Protein AF-B8EKS1-F1 (afdb_monomer)

Sequence (107 aa):
MSPRLSVPTSSPRVNLAASLTAQAHRTVAHLVKWRARAYADRRADLDVIAPGLSEAAPQTLIAVGKDLLALERLLPRRWFGFGGETPAINAKALIVLGRALRRRAAS

Solvent-accessible surface area (backbone atoms only — not comparable to full-atom values): 6086 Å² total; per-residue (Å²): 140,82,82,80,79,79,73,83,76,73,52,70,67,56,56,48,52,51,50,52,50,53,49,51,50,51,50,53,54,48,51,24,51,52,50,22,48,49,39,70,78,40,35,68,63,37,33,79,79,43,83,66,46,49,78,46,54,38,67,53,34,32,50,53,16,50,51,48,42,52,48,41,68,77,54,63,76,80,72,86,60,95,86,69,83,53,69,60,43,57,16,49,10,31,33,53,37,14,52,50,51,49,51,61,77,74,107

pLDDT: mean 85.54, std 15.74, range [38.69, 98.31]

Mean predicted aligned error: 8.18 Å

Organism: Methylocella silvestris (strain DSM 15510 / CIP 108128 / LMG 27833 / NCIMB 13906 / BL2) (NCBI:txid395965)

Radius of gyration: 19.8 Å; Cα contacts (8 Å, |Δi|>4): 82; chains: 1; bounding box: 36×39×69 Å

Structure (mmCIF, N/CA/C/O backbone):
data_AF-B8EKS1-F1
#
_entry.id   AF-B8EKS1-F1
#
loop_
_atom_site.group_PDB
_atom_site.id
_atom_site.type_symbol
_atom_site.label_atom_id
_atom_site.label_alt_id
_atom_site.label_comp_id
_atom_site.label_asym_id
_atom_site.label_entity_id
_atom_site.label_seq_id
_atom_site.pdbx_PDB_ins_code
_atom_site.Cartn_x
_atom_site.Cartn_y
_atom_site.Cartn_z
_atom_site.occupancy
_atom_site.B_iso_or_equiv
_atom_site.auth_seq_id
_atom_site.auth_comp_id
_atom_site.auth_asym_id
_atom_site.auth_atom_id
_atom_site.pdbx_PDB_model_num
ATOM 1 N N . MET A 1 1 ? 7.358 23.943 -54.454 1.00 44.38 1 MET A N 1
ATOM 2 C CA . MET A 1 1 ? 8.283 23.271 -53.515 1.00 44.38 1 MET A CA 1
ATOM 3 C C . MET A 1 1 ? 7.503 22.965 -52.246 1.00 44.38 1 MET A C 1
ATOM 5 O O . MET A 1 1 ? 7.159 23.902 -51.543 1.00 44.38 1 MET A O 1
ATOM 9 N N . SER A 1 2 ? 7.151 21.703 -51.995 1.00 46.28 2 SER A N 1
ATOM 10 C CA . SER A 1 2 ? 6.424 21.315 -50.775 1.00 46.28 2 SER A CA 1
ATOM 11 C C . SER A 1 2 ? 7.404 20.712 -49.767 1.00 46.28 2 SER A C 1
ATOM 13 O O . SER A 1 2 ? 8.205 19.858 -50.163 1.00 46.28 2 SER A O 1
ATOM 15 N N . PRO A 1 3 ? 7.382 21.132 -48.491 1.00 58.94 3 PRO A N 1
ATOM 16 C CA . PRO A 1 3 ? 8.292 20.597 -47.493 1.00 58.94 3 PRO A CA 1
ATOM 17 C C . PRO A 1 3 ? 7.864 19.168 -47.146 1.00 58.94 3 PRO A C 1
ATOM 19 O O . PRO A 1 3 ? 6.704 18.909 -46.825 1.00 58.94 3 PRO A O 1
ATOM 22 N N . ARG A 1 4 ? 8.802 18.219 -47.231 1.00 53.03 4 ARG A N 1
ATOM 23 C CA . ARG A 1 4 ? 8.594 16.867 -46.706 1.00 53.03 4 ARG A CA 1
ATOM 24 C C . ARG A 1 4 ? 8.486 16.980 -45.189 1.00 53.03 4 ARG A C 1
ATOM 26 O O . ARG A 1 4 ? 9.465 17.308 -44.529 1.00 53.03 4 ARG A O 1
ATOM 33 N N . LEU A 1 5 ? 7.297 16.718 -44.654 1.00 58.03 5 LEU A N 1
ATOM 34 C CA . LEU A 1 5 ? 7.100 16.488 -43.229 1.00 58.03 5 LEU A CA 1
ATOM 35 C C . LEU A 1 5 ? 7.893 15.235 -42.848 1.00 58.03 5 LEU A C 1
ATOM 37 O O . LEU A 1 5 ? 7.536 14.118 -43.224 1.00 58.03 5 LEU A O 1
ATOM 41 N N . SER A 1 6 ? 9.000 15.427 -42.140 1.00 55.53 6 SER A N 1
ATOM 42 C CA . SER A 1 6 ? 9.765 14.359 -41.510 1.00 55.53 6 SER A CA 1
ATOM 43 C C . SER A 1 6 ? 8.895 13.765 -40.406 1.00 55.53 6 SER A C 1
ATOM 45 O O . SER A 1 6 ? 8.831 14.296 -39.301 1.00 55.53 6 SER A O 1
ATOM 47 N N . VAL A 1 7 ? 8.175 12.684 -40.705 1.00 63.62 7 VAL A N 1
ATOM 48 C CA . VAL A 1 7 ? 7.516 11.886 -39.670 1.00 63.62 7 VAL A CA 1
ATOM 49 C C . VAL A 1 7 ? 8.632 11.276 -38.821 1.00 63.62 7 VAL A C 1
ATOM 51 O O . VAL A 1 7 ? 9.433 10.509 -39.363 1.00 63.62 7 VAL A O 1
ATOM 54 N N . PRO A 1 8 ? 8.740 11.590 -37.518 1.00 59.28 8 PRO A N 1
ATOM 55 C CA . PRO A 1 8 ? 9.706 10.922 -36.672 1.00 59.28 8 PRO A CA 1
ATOM 56 C C . PRO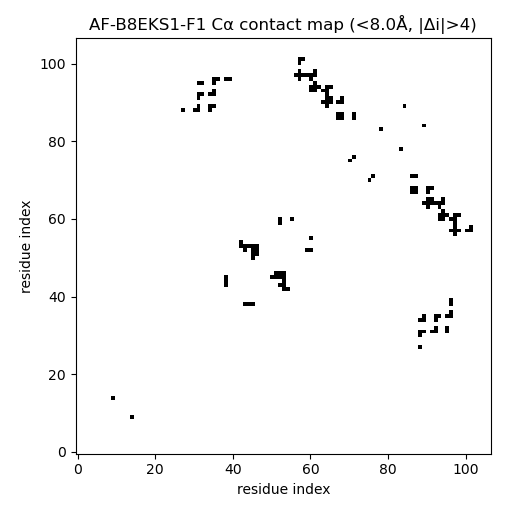 A 1 8 ? 9.165 9.517 -36.415 1.00 59.28 8 PRO A C 1
ATOM 58 O O . PRO A 1 8 ? 8.350 9.287 -35.523 1.00 59.28 8 PRO A O 1
ATOM 61 N N . THR A 1 9 ? 9.579 8.557 -37.236 1.00 62.41 9 THR A N 1
ATOM 62 C CA . THR A 1 9 ? 9.333 7.141 -36.979 1.00 62.41 9 THR A CA 1
ATOM 63 C C . THR A 1 9 ? 10.197 6.736 -35.789 1.00 62.41 9 THR A C 1
ATOM 65 O O . THR A 1 9 ? 11.362 6.371 -35.958 1.00 62.41 9 THR A O 1
ATOM 68 N N . SER A 1 10 ? 9.654 6.847 -34.572 1.00 67.44 10 SER A N 1
ATOM 69 C CA . SER A 1 10 ? 10.289 6.280 -33.378 1.00 67.44 10 SER A CA 1
ATOM 70 C C . SER A 1 10 ? 10.637 4.822 -33.647 1.00 67.44 10 SER A C 1
ATOM 72 O O . SER A 1 10 ? 9.789 4.044 -34.090 1.00 67.44 10 SER A O 1
ATOM 74 N N . SER A 1 11 ? 11.895 4.460 -33.388 1.00 81.00 11 SER A N 1
ATOM 75 C CA . SER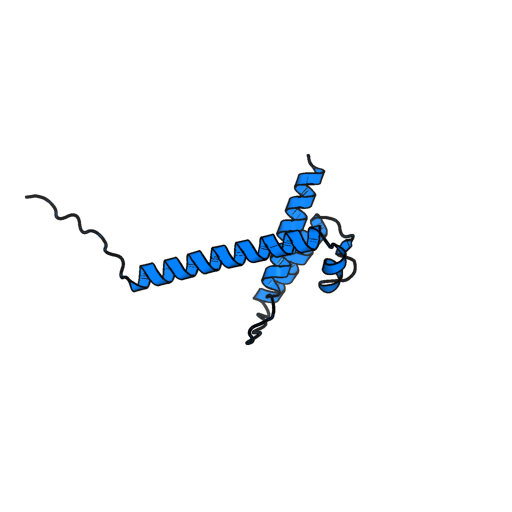 A 1 11 ? 12.395 3.104 -33.608 1.00 81.00 11 SER A CA 1
ATOM 76 C C . SER A 1 11 ? 11.484 2.068 -32.923 1.00 81.00 11 SER A C 1
ATOM 78 O O . SER A 1 11 ? 11.079 2.289 -31.777 1.00 81.00 11 SER A O 1
ATOM 80 N N . PRO A 1 12 ? 11.195 0.911 -33.552 1.00 81.44 12 PRO A N 1
ATOM 81 C CA . PRO A 1 12 ? 10.383 -0.155 -32.956 1.00 81.44 12 PRO A CA 1
ATOM 82 C C . PRO A 1 12 ? 10.828 -0.557 -31.541 1.00 81.44 12 PRO A C 1
ATOM 84 O O . PRO A 1 12 ? 9.997 -0.885 -30.696 1.00 81.44 12 PRO A O 1
ATOM 87 N N . ARG A 1 13 ? 12.134 -0.463 -31.246 1.00 82.25 13 ARG A N 1
ATOM 88 C CA . ARG A 1 13 ? 12.699 -0.722 -29.909 1.00 82.25 13 ARG A CA 1
ATOM 89 C C . ARG A 1 13 ? 12.234 0.290 -28.858 1.00 82.25 13 ARG A C 1
ATOM 91 O O . ARG A 1 13 ? 11.950 -0.100 -27.729 1.00 82.25 13 ARG A O 1
ATOM 98 N N . VAL A 1 14 ? 12.125 1.568 -29.2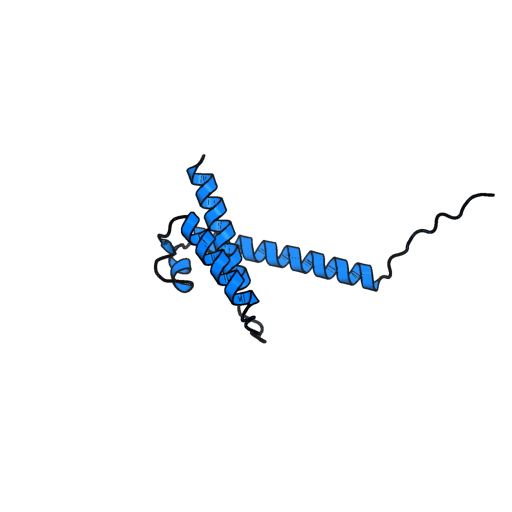26 1.00 83.25 14 VAL A N 1
ATOM 99 C CA . VAL A 1 14 ? 11.640 2.641 -28.339 1.00 83.25 14 VAL A CA 1
ATOM 100 C C . VAL A 1 14 ? 10.156 2.434 -28.036 1.00 83.25 14 VAL A C 1
ATOM 102 O O . VAL A 1 14 ? 9.750 2.489 -26.876 1.00 83.25 14 VAL A O 1
ATOM 105 N N . ASN A 1 15 ? 9.363 2.099 -29.057 1.00 87.44 15 ASN A N 1
ATOM 106 C CA . ASN A 1 15 ? 7.933 1.824 -28.898 1.00 87.44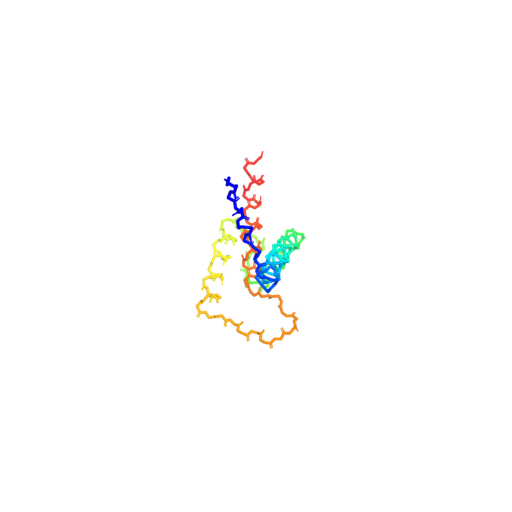 15 ASN A CA 1
ATOM 107 C C . ASN A 1 15 ? 7.682 0.584 -28.021 1.00 87.44 15 ASN A C 1
ATOM 109 O O . ASN A 1 15 ? 6.786 0.592 -27.173 1.00 87.44 15 ASN A O 1
ATOM 113 N N . LEU A 1 16 ? 8.503 -0.461 -28.172 1.00 92.12 16 LEU A N 1
ATOM 114 C CA . LEU A 1 16 ? 8.445 -1.651 -27.325 1.00 92.12 16 LEU A CA 1
ATOM 115 C C . LEU A 1 16 ? 8.796 -1.328 -25.864 1.00 92.12 16 LEU A C 1
ATOM 117 O O . LEU A 1 16 ? 8.036 -1.687 -24.967 1.00 92.12 16 LEU A O 1
ATOM 121 N N . ALA A 1 17 ? 9.900 -0.617 -25.613 1.00 92.44 17 ALA A N 1
ATOM 122 C CA . ALA A 1 17 ? 10.312 -0.239 -24.259 1.00 92.44 17 ALA A CA 1
ATOM 123 C C . ALA A 1 17 ? 9.248 0.614 -23.544 1.00 92.44 17 ALA A C 1
ATOM 125 O O . ALA A 1 17 ? 8.928 0.369 -22.376 1.00 92.44 17 ALA A O 1
ATOM 126 N N . ALA A 1 18 ? 8.645 1.568 -24.258 1.00 92.12 18 ALA A N 1
ATOM 127 C CA . ALA A 1 18 ? 7.545 2.376 -23.740 1.00 92.12 18 ALA A CA 1
ATOM 128 C C . ALA A 1 18 ? 6.312 1.516 -23.413 1.00 92.12 18 ALA A C 1
ATOM 130 O O . ALA A 1 18 ? 5.718 1.664 -22.344 1.00 92.12 18 ALA A O 1
ATOM 131 N N . SER A 1 19 ? 5.965 0.569 -24.290 1.00 94.19 19 SER A N 1
ATOM 132 C CA . SER A 1 19 ? 4.824 -0.335 -24.092 1.00 94.19 19 SER A CA 1
ATOM 133 C C . SER A 1 19 ? 5.015 -1.252 -22.883 1.00 94.19 19 SER A C 1
ATOM 135 O O . SER A 1 19 ? 4.097 -1.398 -22.072 1.00 94.19 19 SER A O 1
ATOM 137 N N . LEU A 1 20 ? 6.215 -1.817 -22.717 1.00 95.06 20 LEU A N 1
ATOM 138 C CA . LEU A 1 20 ? 6.572 -2.636 -21.556 1.00 95.06 20 LEU A CA 1
ATOM 139 C C . LEU A 1 20 ? 6.531 -1.821 -20.261 1.00 95.06 20 LEU A C 1
ATOM 141 O O . LEU A 1 20 ? 5.962 -2.276 -19.271 1.00 95.06 20 LEU A O 1
ATOM 145 N N . THR A 1 21 ? 7.054 -0.595 -20.280 1.00 93.56 21 THR A N 1
ATOM 146 C CA . THR A 1 21 ? 7.009 0.315 -19.123 1.00 93.56 21 THR A CA 1
ATOM 147 C C . THR A 1 21 ? 5.567 0.651 -18.743 1.00 93.56 21 THR A C 1
ATOM 149 O O . THR A 1 21 ? 5.183 0.553 -17.576 1.00 93.56 21 THR A O 1
ATOM 152 N N . ALA A 1 22 ? 4.730 0.977 -19.731 1.00 94.06 22 ALA A N 1
ATOM 153 C CA . ALA A 1 22 ? 3.317 1.254 -19.507 1.00 94.06 22 ALA A CA 1
ATOM 154 C C . ALA A 1 22 ? 2.577 0.029 -18.945 1.00 94.06 22 ALA A C 1
ATOM 156 O O . ALA A 1 22 ? 1.767 0.167 -18.026 1.00 94.06 22 ALA A O 1
ATOM 157 N N . GLN A 1 23 ? 2.871 -1.172 -19.454 1.00 95.31 23 GLN A N 1
ATOM 158 C CA . GLN A 1 23 ? 2.296 -2.408 -18.930 1.00 95.31 23 GLN A CA 1
ATOM 159 C C . GLN A 1 23 ? 2.750 -2.674 -17.494 1.00 95.31 23 GLN A C 1
ATOM 161 O O . GLN A 1 23 ? 1.908 -2.944 -16.641 1.00 95.31 23 GLN A O 1
ATOM 166 N N . ALA A 1 24 ? 4.041 -2.520 -17.194 1.00 90.75 24 ALA A N 1
ATOM 167 C CA . ALA A 1 24 ? 4.569 -2.670 -15.842 1.00 90.75 24 ALA A CA 1
ATOM 168 C C . ALA A 1 24 ? 3.883 -1.705 -14.861 1.00 90.75 24 ALA A C 1
ATOM 170 O O . ALA A 1 24 ? 3.455 -2.116 -13.782 1.00 90.75 24 ALA A O 1
ATOM 171 N N . HIS A 1 25 ? 3.690 -0.442 -15.253 1.00 93.00 25 HIS A N 1
ATOM 172 C CA . HIS A 1 25 ? 2.976 0.542 -14.436 1.00 93.00 25 HIS A CA 1
ATOM 173 C C . HIS A 1 25 ? 1.523 0.137 -14.169 1.00 93.00 25 HIS A C 1
ATOM 175 O O . HIS A 1 25 ? 1.066 0.226 -13.026 1.00 93.00 25 HIS A O 1
ATOM 181 N N . ARG A 1 26 ? 0.800 -0.338 -15.193 1.00 95.31 26 ARG A N 1
ATOM 182 C CA . ARG A 1 26 ? -0.576 -0.834 -15.033 1.00 95.31 26 ARG A CA 1
ATOM 183 C C . ARG A 1 26 ? -0.636 -2.035 -14.096 1.00 95.31 26 ARG A C 1
ATOM 185 O O . ARG A 1 26 ? -1.478 -2.046 -13.200 1.00 95.31 26 ARG A O 1
ATOM 192 N N . THR A 1 27 ? 0.273 -2.993 -14.254 1.00 93.81 27 THR A N 1
ATOM 193 C CA . THR A 1 27 ? 0.359 -4.175 -13.387 1.00 93.81 27 THR A CA 1
ATOM 194 C C . THR A 1 27 ? 0.620 -3.776 -11.938 1.00 93.81 27 THR A C 1
ATOM 196 O O . THR A 1 27 ? -0.114 -4.196 -11.049 1.00 93.81 27 THR A O 1
ATOM 199 N N . VAL A 1 28 ? 1.592 -2.896 -11.682 1.00 91.81 28 VAL A N 1
ATOM 200 C CA . VAL A 1 28 ? 1.876 -2.408 -10.322 1.00 91.81 28 VAL A CA 1
ATOM 201 C C . VAL A 1 28 ? 0.668 -1.678 -9.734 1.00 91.81 28 VAL A C 1
ATOM 203 O O . VAL A 1 28 ? 0.307 -1.918 -8.584 1.00 91.81 28 VAL A O 1
ATOM 206 N N . ALA A 1 29 ? 0.013 -0.808 -10.507 1.00 95.19 29 ALA A N 1
ATOM 207 C CA . ALA A 1 29 ? -1.176 -0.099 -10.043 1.00 95.19 29 ALA A CA 1
ATOM 208 C C . ALA A 1 29 ? -2.330 -1.060 -9.714 1.00 95.19 29 ALA A C 1
ATOM 210 O O . ALA A 1 29 ? -3.040 -0.846 -8.729 1.00 95.19 29 ALA A O 1
ATOM 211 N N . HIS A 1 30 ? -2.509 -2.111 -10.516 1.00 95.62 30 HIS A N 1
ATOM 212 C CA . HIS A 1 30 ? -3.489 -3.159 -10.262 1.00 95.62 30 HIS A CA 1
ATOM 213 C C . HIS A 1 30 ? -3.178 -3.908 -8.962 1.00 95.62 30 HIS A C 1
ATOM 215 O O . HIS A 1 30 ? -4.039 -3.959 -8.088 1.00 95.62 30 HIS A O 1
ATOM 221 N N . LEU A 1 31 ? -1.945 -4.396 -8.792 1.00 94.44 31 LEU A N 1
ATOM 222 C CA . LEU A 1 31 ? -1.520 -5.133 -7.597 1.00 94.44 31 LEU A CA 1
ATOM 223 C C . LEU A 1 31 ? -1.680 -4.303 -6.320 1.00 94.44 31 LEU A C 1
ATOM 225 O O . LEU A 1 31 ? -2.268 -4.773 -5.352 1.00 94.44 31 LEU A O 1
ATOM 229 N N . VAL A 1 32 ? -1.261 -3.034 -6.341 1.00 95.88 32 VAL A N 1
ATOM 230 C CA . VAL A 1 32 ? -1.426 -2.119 -5.198 1.00 95.88 32 VAL A CA 1
ATOM 231 C C . VAL A 1 32 ? -2.898 -1.964 -4.809 1.00 95.88 32 VAL A C 1
ATOM 233 O O . VAL A 1 32 ? -3.229 -1.987 -3.625 1.00 95.88 32 VAL A O 1
ATOM 236 N N . LYS A 1 33 ? -3.795 -1.797 -5.789 1.00 96.94 33 LYS A N 1
ATOM 237 C CA . LYS A 1 33 ? -5.235 -1.659 -5.525 1.00 96.94 33 LYS A CA 1
ATOM 238 C C . LYS A 1 33 ? -5.845 -2.962 -5.022 1.00 96.94 33 LYS A C 1
ATOM 240 O O . LYS A 1 33 ? -6.632 -2.928 -4.081 1.00 96.94 33 LYS A O 1
ATOM 245 N N . TRP A 1 34 ? -5.488 -4.082 -5.645 1.00 96.00 34 TRP A N 1
ATOM 246 C CA . TRP A 1 34 ? -5.946 -5.407 -5.247 1.00 96.00 34 TRP A CA 1
ATOM 247 C C . TRP A 1 34 ? -5.547 -5.703 -3.799 1.00 96.00 34 TRP A C 1
ATOM 249 O O . TRP A 1 34 ? -6.402 -6.035 -2.981 1.00 96.00 34 TRP A O 1
ATOM 259 N N . ARG A 1 35 ? -4.287 -5.440 -3.443 1.00 94.38 35 ARG A N 1
ATOM 260 C CA . ARG A 1 35 ? -3.781 -5.621 -2.083 1.00 94.38 35 ARG A CA 1
ATOM 261 C C . ARG A 1 35 ? -4.430 -4.672 -1.074 1.00 94.38 35 ARG A C 1
ATOM 263 O O . ARG A 1 35 ? -4.811 -5.102 0.007 1.00 94.38 35 ARG A O 1
ATOM 270 N N . ALA A 1 36 ? -4.621 -3.399 -1.429 1.00 96.88 36 ALA A N 1
ATOM 271 C CA . ALA A 1 36 ? -5.322 -2.447 -0.563 1.00 96.88 36 ALA A CA 1
ATOM 272 C C . ALA A 1 36 ? -6.768 -2.883 -0.276 1.00 96.88 36 ALA A C 1
ATOM 274 O O . ALA A 1 36 ? -7.261 -2.678 0.831 1.00 96.88 36 ALA A O 1
ATOM 275 N N . ARG A 1 37 ? -7.436 -3.498 -1.261 1.00 97.19 37 ARG A N 1
ATOM 276 C CA . ARG A 1 37 ? -8.768 -4.080 -1.082 1.00 97.19 37 ARG A CA 1
ATOM 277 C C . ARG A 1 37 ? -8.727 -5.312 -0.182 1.00 97.19 37 ARG A C 1
ATOM 279 O O . ARG A 1 37 ? -9.518 -5.373 0.746 1.00 97.19 37 ARG A O 1
ATOM 286 N N . ALA A 1 38 ? -7.763 -6.209 -0.380 1.00 95.50 38 ALA A N 1
ATOM 287 C CA . ALA A 1 38 ? -7.574 -7.361 0.501 1.00 95.50 38 ALA A CA 1
ATOM 288 C C . ALA A 1 38 ? -7.392 -6.937 1.972 1.00 95.50 38 ALA A C 1
ATOM 290 O O . ALA A 1 38 ? -8.045 -7.490 2.848 1.00 95.50 38 ALA A O 1
ATOM 291 N N . TYR A 1 39 ? -6.600 -5.893 2.242 1.00 95.69 39 TYR A N 1
ATOM 292 C CA . TYR A 1 39 ? -6.466 -5.332 3.593 1.00 95.69 39 TYR A CA 1
ATOM 293 C C . TYR A 1 39 ? -7.744 -4.676 4.125 1.00 95.69 39 TYR A C 1
ATOM 295 O O . TYR A 1 39 ? -7.981 -4.689 5.330 1.00 95.69 39 TYR A O 1
ATOM 303 N N . ALA A 1 40 ? -8.568 -4.087 3.257 1.00 96.50 40 ALA A N 1
ATOM 304 C CA . ALA A 1 40 ? -9.870 -3.566 3.666 1.00 96.50 40 ALA A CA 1
ATOM 305 C C . ALA A 1 40 ? -10.829 -4.701 4.061 1.00 96.50 40 ALA A C 1
ATOM 307 O O . ALA A 1 40 ? -11.546 -4.563 5.050 1.00 96.50 40 ALA A O 1
ATOM 308 N N . ASP A 1 41 ? -10.808 -5.808 3.313 1.00 97.12 41 ASP A N 1
ATOM 309 C CA . ASP A 1 41 ? -11.658 -6.980 3.537 1.00 97.12 41 ASP A CA 1
ATOM 310 C C . ASP A 1 41 ? -11.192 -7.792 4.762 1.00 97.12 41 ASP A C 1
ATOM 312 O O . ASP A 1 41 ? -12.012 -8.293 5.532 1.00 97.12 41 ASP A O 1
ATOM 316 N N . ARG A 1 42 ? -9.874 -7.884 4.988 1.00 95.25 42 ARG A N 1
ATOM 317 C CA . ARG A 1 42 ? -9.260 -8.567 6.135 1.00 95.25 42 ARG A CA 1
ATOM 318 C C . ARG A 1 42 ? -8.211 -7.676 6.801 1.00 95.25 42 ARG A C 1
ATOM 320 O O . ARG A 1 42 ? -7.013 -7.802 6.564 1.00 95.25 42 ARG A O 1
ATOM 327 N N . ARG A 1 43 ? -8.666 -6.791 7.694 1.00 93.44 43 ARG A N 1
ATOM 328 C CA . ARG A 1 43 ? -7.784 -5.837 8.397 1.00 93.44 43 ARG A CA 1
ATOM 329 C C . ARG A 1 43 ? -6.702 -6.510 9.244 1.00 93.44 43 ARG A C 1
ATOM 331 O O . ARG A 1 43 ? -5.630 -5.938 9.360 1.00 93.44 43 ARG A O 1
ATOM 338 N N . ALA A 1 44 ? -6.942 -7.710 9.776 1.00 94.50 44 ALA A N 1
ATOM 339 C CA . ALA A 1 44 ? -5.950 -8.467 10.551 1.00 94.50 44 ALA A CA 1
ATOM 340 C C . ALA A 1 44 ? -4.661 -8.772 9.759 1.00 94.50 44 ALA A C 1
ATOM 342 O O . ALA A 1 44 ? -3.586 -8.850 10.343 1.00 94.50 44 ALA A O 1
ATOM 343 N N . ASP A 1 45 ? -4.731 -8.860 8.424 1.00 92.75 45 ASP A N 1
ATOM 344 C CA . ASP A 1 45 ? -3.545 -9.084 7.586 1.00 92.75 45 ASP A CA 1
ATOM 345 C C . ASP A 1 45 ? -2.571 -7.891 7.622 1.00 92.75 45 ASP A C 1
ATOM 347 O O . ASP A 1 45 ? -1.397 -8.035 7.283 1.00 92.75 45 ASP A O 1
ATOM 351 N N . LEU A 1 46 ? -3.029 -6.709 8.054 1.00 93.00 46 LEU A N 1
ATOM 352 C CA . LEU A 1 46 ? -2.163 -5.549 8.266 1.00 93.00 46 LEU A CA 1
ATOM 353 C C . LEU A 1 46 ? -1.169 -5.780 9.410 1.00 93.00 46 LEU A C 1
ATOM 355 O O . LEU A 1 46 ? -0.056 -5.257 9.349 1.00 93.00 46 LEU A O 1
ATOM 359 N N . ASP A 1 47 ? -1.525 -6.596 10.405 1.00 93.31 47 ASP A N 1
ATOM 360 C CA . ASP A 1 47 ? -0.659 -6.866 11.557 1.00 93.31 47 ASP A CA 1
ATOM 361 C C . ASP A 1 47 ? 0.550 -7.739 11.197 1.00 93.31 47 ASP A C 1
ATOM 363 O O . ASP A 1 47 ? 1.566 -7.707 11.889 1.00 93.31 47 ASP A O 1
ATOM 367 N N . VAL A 1 48 ? 0.487 -8.445 10.060 1.00 89.94 48 VAL A N 1
ATOM 368 C CA . VAL A 1 48 ? 1.638 -9.147 9.466 1.00 89.94 48 VAL A CA 1
ATOM 369 C C . VAL A 1 48 ? 2.714 -8.156 9.008 1.00 89.94 48 VAL A C 1
ATOM 371 O O . VAL A 1 48 ? 3.897 -8.492 9.001 1.00 89.94 48 VAL A O 1
ATOM 374 N N . ILE A 1 49 ? 2.326 -6.934 8.622 1.00 88.94 49 ILE A N 1
ATOM 375 C CA . ILE A 1 49 ? 3.273 -5.880 8.233 1.00 88.94 49 ILE A CA 1
ATOM 376 C C . ILE A 1 49 ? 3.895 -5.251 9.480 1.00 88.94 49 ILE A C 1
ATOM 378 O O . ILE A 1 49 ? 5.116 -5.116 9.558 1.00 88.94 49 ILE A O 1
ATOM 382 N N . ALA A 1 50 ? 3.054 -4.838 10.428 1.00 87.88 50 ALA A N 1
ATOM 383 C CA . ALA A 1 50 ? 3.476 -4.370 11.740 1.00 87.88 50 ALA A CA 1
ATOM 384 C C . ALA A 1 50 ? 2.320 -4.521 12.745 1.00 87.88 50 ALA A C 1
ATOM 386 O O . ALA A 1 50 ? 1.190 -4.167 12.399 1.00 87.88 50 ALA A O 1
ATOM 387 N N . PRO A 1 51 ? 2.584 -4.980 13.982 1.00 92.62 51 PRO A N 1
ATOM 388 C CA . PRO A 1 51 ? 1.543 -5.170 14.990 1.00 92.62 51 PRO A CA 1
ATOM 389 C C . PRO A 1 51 ? 0.726 -3.899 15.268 1.00 92.62 51 PRO A C 1
ATOM 391 O O . PRO A 1 51 ? 1.291 -2.815 15.428 1.00 92.62 51 PRO A O 1
ATOM 394 N N . GLY A 1 52 ? -0.599 -4.040 15.360 1.00 93.81 52 GLY A N 1
ATOM 395 C CA . GLY A 1 52 ? -1.532 -2.954 15.685 1.00 93.81 52 GLY A CA 1
ATOM 396 C C . GLY A 1 52 ? -1.961 -2.104 14.484 1.00 93.81 52 GLY A C 1
ATOM 397 O O . GLY A 1 52 ? -2.729 -1.152 14.642 1.00 93.81 52 GLY A O 1
ATOM 398 N N . LEU A 1 53 ? -1.505 -2.425 13.269 1.00 94.38 53 LEU A N 1
ATOM 399 C CA . LEU A 1 53 ? -1.935 -1.723 12.059 1.00 94.38 53 LEU A CA 1
ATOM 400 C C . LEU A 1 53 ? -3.385 -2.015 11.680 1.00 94.38 53 LEU A C 1
ATOM 402 O O . LEU A 1 53 ? -4.014 -1.173 11.033 1.00 94.38 53 LEU A O 1
ATOM 406 N N . SER A 1 54 ? -3.929 -3.169 12.064 1.00 96.25 54 SER A N 1
ATOM 407 C CA . SER A 1 54 ? -5.329 -3.506 11.794 1.00 96.25 54 SER A CA 1
ATOM 408 C C . SER A 1 54 ? -6.298 -2.475 12.386 1.00 96.25 54 SER A C 1
ATOM 410 O O . SER A 1 54 ? -7.274 -2.098 11.726 1.00 96.25 54 SER A O 1
ATOM 412 N N . GLU A 1 55 ? -5.977 -1.935 13.561 1.00 96.38 55 GLU A N 1
ATOM 413 C CA . GLU A 1 55 ? -6.766 -0.941 14.302 1.00 96.38 55 GLU A CA 1
ATOM 414 C C . GLU A 1 55 ? -6.307 0.506 14.073 1.00 96.38 55 GLU A C 1
ATOM 416 O O . GLU A 1 55 ? -7.003 1.455 14.440 1.00 96.38 55 GLU A O 1
ATOM 421 N N . ALA A 1 56 ? -5.160 0.697 13.424 1.00 96.56 56 ALA A N 1
ATOM 422 C CA . ALA A 1 56 ? -4.546 2.003 13.276 1.00 96.56 56 ALA A CA 1
ATOM 423 C C . ALA A 1 56 ? -5.418 3.012 12.506 1.00 96.56 56 ALA A C 1
ATOM 425 O O . ALA A 1 56 ? -6.148 2.688 11.559 1.00 96.56 56 ALA A O 1
ATOM 426 N N . ALA A 1 57 ? -5.280 4.285 12.885 1.00 96.88 57 ALA A N 1
ATOM 427 C CA . ALA A 1 57 ? -5.924 5.391 12.195 1.00 96.88 57 ALA A CA 1
ATOM 428 C C . ALA A 1 57 ? -5.426 5.512 10.737 1.00 96.88 57 ALA A C 1
ATOM 430 O O . ALA A 1 57 ? -4.266 5.197 10.441 1.00 96.88 57 ALA A O 1
ATOM 431 N N . PRO A 1 58 ? -6.244 6.043 9.807 1.00 97.31 58 PRO A N 1
ATOM 432 C CA . PRO A 1 58 ? -5.855 6.182 8.401 1.00 97.31 58 PRO A CA 1
ATOM 433 C C . PRO A 1 58 ? -4.544 6.953 8.176 1.00 97.31 58 PRO A C 1
ATOM 435 O O . PRO A 1 58 ? -3.799 6.661 7.240 1.00 97.31 58 PRO A O 1
ATOM 438 N N . GLN A 1 59 ? -4.250 7.939 9.027 1.00 97.75 59 GLN A N 1
ATOM 439 C CA . GLN A 1 59 ? -3.021 8.734 8.998 1.00 97.75 59 GLN A CA 1
ATOM 440 C C . GLN A 1 59 ? -1.795 7.875 9.323 1.00 97.75 59 GLN A C 1
ATOM 442 O O . GLN A 1 59 ? -0.775 8.001 8.646 1.00 97.75 59 GLN A O 1
ATOM 447 N N . THR A 1 60 ? -1.920 6.966 10.291 1.00 97.56 60 THR A N 1
ATOM 448 C CA . THR A 1 60 ? -0.871 6.019 10.679 1.00 97.56 60 THR A CA 1
ATOM 449 C C . THR A 1 60 ? -0.562 5.053 9.541 1.00 97.56 60 THR A C 1
ATOM 451 O O . THR A 1 60 ? 0.606 4.874 9.207 1.00 97.56 60 THR A O 1
ATOM 454 N N . LEU A 1 61 ? -1.584 4.522 8.855 1.00 97.44 61 LEU A N 1
ATOM 455 C CA . LEU A 1 61 ? -1.378 3.672 7.670 1.00 97.44 61 LEU A CA 1
ATOM 456 C C . LEU A 1 61 ? -0.572 4.402 6.582 1.00 97.44 61 LEU A C 1
ATOM 458 O O . LEU A 1 61 ? 0.331 3.834 5.968 1.00 97.44 61 LEU A O 1
ATOM 462 N N . ILE A 1 62 ? -0.880 5.683 6.349 1.00 98.12 62 ILE A N 1
ATOM 463 C CA . ILE A 1 62 ? -0.158 6.509 5.372 1.00 98.12 62 ILE A CA 1
ATOM 464 C C . ILE A 1 62 ? 1.288 6.755 5.816 1.00 98.12 62 ILE A C 1
ATOM 466 O O . ILE A 1 62 ? 2.178 6.714 4.966 1.00 98.12 62 ILE A O 1
ATOM 470 N N . ALA A 1 63 ? 1.521 7.045 7.099 1.00 97.62 63 ALA A N 1
ATOM 471 C CA . ALA A 1 63 ? 2.855 7.291 7.643 1.00 97.62 63 ALA A CA 1
ATOM 472 C C . ALA A 1 63 ? 3.736 6.041 7.522 1.00 97.62 63 ALA A C 1
ATOM 474 O O . ALA A 1 63 ? 4.748 6.080 6.828 1.00 97.62 63 ALA A O 1
ATOM 475 N N . VAL A 1 64 ? 3.268 4.902 8.039 1.00 94.94 64 VAL A N 1
ATOM 476 C CA . VAL A 1 64 ? 3.997 3.627 7.973 1.00 94.94 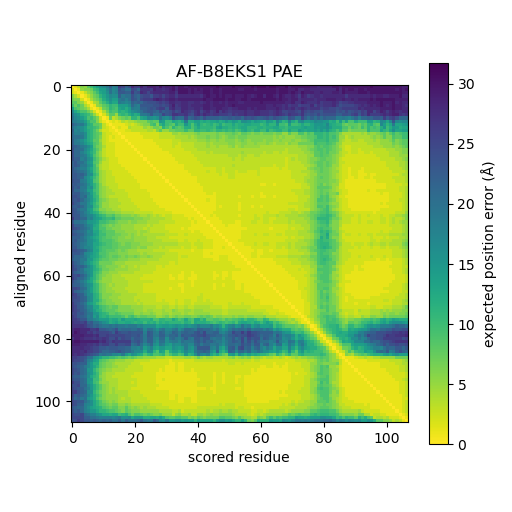64 VAL A CA 1
ATOM 477 C C . VAL A 1 64 ? 4.269 3.211 6.527 1.00 94.94 64 VAL A C 1
ATOM 479 O O . VAL A 1 64 ? 5.380 2.811 6.189 1.00 94.94 64 VAL A O 1
ATOM 482 N N . GLY A 1 65 ? 3.298 3.376 5.623 1.00 94.94 65 GLY A N 1
ATOM 483 C CA . GLY A 1 65 ? 3.518 3.105 4.203 1.00 94.94 65 GLY A CA 1
ATOM 484 C C . GLY A 1 65 ? 4.588 4.002 3.559 1.00 94.94 65 GLY A C 1
ATOM 485 O O . GLY A 1 65 ? 5.311 3.554 2.668 1.00 94.94 65 GLY A O 1
ATOM 486 N N . LYS A 1 66 ? 4.732 5.261 3.990 1.00 96.12 66 LYS A N 1
ATOM 487 C CA . LYS A 1 66 ? 5.820 6.135 3.518 1.00 96.12 66 LYS A CA 1
ATOM 488 C C . LYS A 1 66 ? 7.172 5.697 4.073 1.00 96.12 66 LYS A C 1
ATOM 490 O O . LYS A 1 66 ? 8.131 5.653 3.303 1.00 96.12 66 LYS A O 1
ATOM 495 N N . ASP A 1 67 ? 7.226 5.339 5.351 1.00 93.81 67 ASP A N 1
ATOM 496 C CA . ASP A 1 67 ? 8.460 4.910 6.014 1.00 93.81 67 ASP A CA 1
ATOM 497 C C . ASP A 1 67 ? 8.988 3.612 5.395 1.00 93.81 67 ASP A C 1
ATOM 499 O O . ASP A 1 67 ? 10.157 3.531 5.021 1.00 93.81 67 ASP A O 1
ATOM 503 N N . LEU A 1 68 ? 8.109 2.637 5.146 1.00 90.31 68 LEU A N 1
ATOM 504 C CA . LEU A 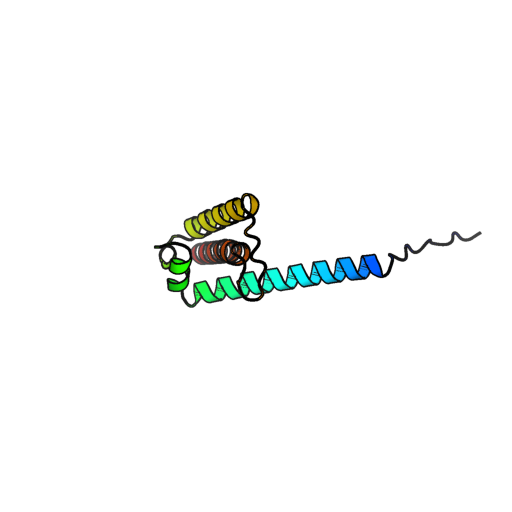1 68 ? 8.468 1.395 4.454 1.00 90.31 68 LEU A CA 1
ATOM 505 C C . LEU A 1 68 ? 8.990 1.642 3.029 1.00 90.31 68 LEU A C 1
ATOM 507 O O . LEU A 1 68 ? 9.937 0.987 2.597 1.00 90.31 68 LEU A O 1
ATOM 511 N N . LEU A 1 69 ? 8.422 2.607 2.293 1.00 90.19 69 LEU A N 1
ATOM 512 C CA . LEU A 1 69 ? 8.949 2.987 0.976 1.00 90.19 69 LEU A CA 1
ATOM 513 C C . LEU A 1 69 ? 10.312 3.678 1.061 1.00 90.19 69 LEU A C 1
ATOM 515 O O . LEU A 1 69 ? 11.127 3.507 0.155 1.00 90.19 69 LEU A O 1
ATOM 519 N N . ALA A 1 70 ? 10.554 4.477 2.100 1.00 90.81 70 ALA A N 1
ATOM 520 C CA . ALA A 1 70 ? 11.855 5.095 2.324 1.00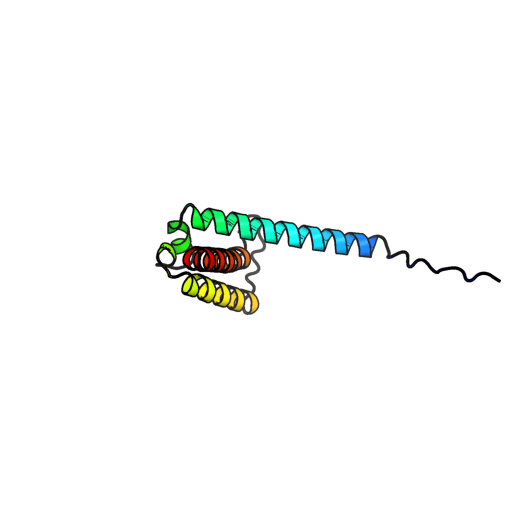 90.81 70 ALA A CA 1
ATOM 521 C C . ALA A 1 70 ? 12.914 4.029 2.642 1.00 90.81 70 ALA A C 1
ATOM 523 O O . ALA A 1 70 ? 13.984 4.037 2.034 1.00 90.81 70 ALA A O 1
ATOM 524 N N . LEU A 1 71 ? 12.580 3.064 3.504 1.00 85.75 71 LEU A N 1
ATOM 525 C CA . LEU A 1 71 ? 13.446 1.929 3.824 1.00 85.75 71 LEU A CA 1
ATOM 526 C C . LEU A 1 71 ? 13.767 1.084 2.589 1.00 85.75 71 LEU A C 1
ATOM 528 O O . LEU A 1 71 ? 14.931 0.782 2.356 1.00 85.75 71 LEU A O 1
ATOM 532 N N . GLU A 1 72 ? 12.776 0.776 1.750 1.00 83.75 72 GLU A N 1
ATOM 533 C CA . GLU A 1 72 ? 12.995 0.011 0.514 1.00 83.75 72 GLU A CA 1
ATOM 534 C C . GLU A 1 72 ? 13.905 0.747 -0.485 1.00 83.75 72 GLU A C 1
ATOM 536 O O . GLU A 1 72 ? 14.628 0.120 -1.251 1.00 83.75 72 GLU A O 1
ATOM 541 N N . ARG A 1 73 ? 13.909 2.086 -0.491 1.00 84.25 73 ARG A N 1
ATOM 542 C CA . ARG A 1 73 ? 14.833 2.865 -1.337 1.00 84.25 73 ARG A CA 1
ATOM 543 C C . ARG A 1 73 ? 16.269 2.829 -0.824 1.00 84.25 73 ARG A C 1
ATOM 545 O O . ARG A 1 73 ? 17.188 2.834 -1.635 1.00 84.25 73 ARG A O 1
ATOM 552 N N . LEU A 1 74 ? 16.447 2.840 0.496 1.00 83.88 74 LEU A N 1
ATOM 553 C CA . LEU A 1 74 ? 17.761 2.817 1.146 1.00 83.88 74 LEU A CA 1
ATOM 554 C C . LEU A 1 74 ? 18.378 1.419 1.123 1.00 83.88 74 LEU A C 1
ATOM 556 O O . LEU A 1 74 ? 19.576 1.263 0.905 1.00 83.88 74 LEU A O 1
ATOM 560 N N . LEU A 1 75 ? 17.544 0.407 1.335 1.00 78.00 75 LEU A N 1
ATOM 561 C CA . LEU A 1 75 ? 17.917 -0.995 1.402 1.00 78.00 75 LEU A CA 1
ATOM 562 C C . LEU A 1 75 ? 17.040 -1.775 0.421 1.00 78.00 75 LEU A C 1
ATOM 564 O O . LEU A 1 75 ? 16.175 -2.532 0.868 1.00 78.00 75 LEU A O 1
ATOM 568 N N . PRO A 1 76 ? 17.230 -1.593 -0.902 1.00 69.94 76 PRO A N 1
ATOM 569 C CA . PRO A 1 76 ? 16.453 -2.319 -1.893 1.00 69.94 76 PRO A CA 1
ATOM 570 C C . PRO A 1 76 ? 16.718 -3.802 -1.696 1.00 69.94 76 PRO A C 1
ATOM 572 O O . PRO A 1 76 ? 17.797 -4.314 -2.023 1.00 69.94 76 PRO A O 1
ATOM 575 N N . ARG A 1 77 ? 15.747 -4.503 -1.108 1.00 64.38 77 ARG A N 1
ATOM 576 C CA . ARG A 1 77 ? 15.894 -5.928 -0.867 1.00 64.38 77 ARG A CA 1
ATOM 577 C C . ARG A 1 77 ? 15.755 -6.594 -2.225 1.00 64.38 77 ARG A C 1
ATOM 579 O O . ARG A 1 77 ? 14.658 -6.771 -2.746 1.00 64.38 77 ARG A O 1
ATOM 586 N N . ARG A 1 78 ? 16.896 -6.963 -2.810 1.00 58.22 78 ARG A N 1
ATOM 587 C CA . ARG A 1 78 ? 16.984 -7.807 -4.004 1.00 58.22 78 ARG A CA 1
ATOM 588 C C . ARG A 1 78 ? 16.499 -9.213 -3.652 1.00 58.22 78 ARG A C 1
ATOM 590 O O . ARG A 1 78 ? 17.297 -10.135 -3.522 1.00 58.22 78 ARG A O 1
ATOM 597 N N . TRP A 1 79 ? 15.191 -9.388 -3.489 1.00 53.72 79 TRP A N 1
ATOM 598 C CA . TRP A 1 79 ? 14.588 -10.713 -3.548 1.00 53.72 79 TRP A CA 1
ATOM 599 C C . TRP A 1 79 ? 14.643 -11.151 -5.012 1.00 53.72 79 TRP A C 1
ATOM 601 O O . TRP A 1 79 ? 13.717 -10.935 -5.789 1.00 53.72 79 TRP A O 1
ATOM 611 N N . PHE A 1 80 ? 15.792 -11.698 -5.412 1.00 43.25 80 PHE A N 1
ATOM 612 C CA . PHE A 1 80 ? 15.900 -12.505 -6.618 1.00 43.25 80 PHE A CA 1
ATOM 613 C C . PHE A 1 80 ? 15.122 -13.799 -6.360 1.00 43.25 80 PHE A C 1
ATOM 615 O O . PHE A 1 80 ? 15.643 -14.743 -5.778 1.00 43.25 80 PHE 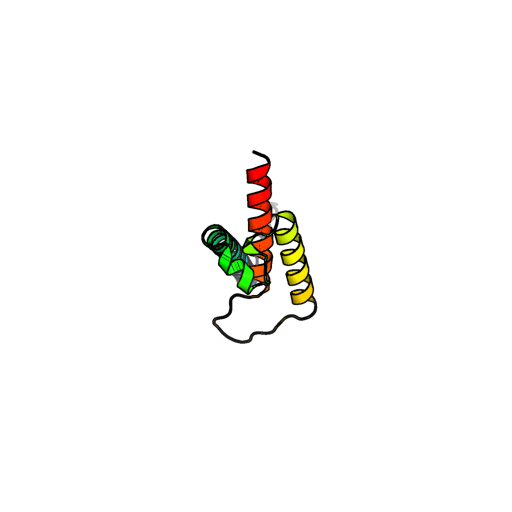A O 1
ATOM 622 N N . GLY A 1 81 ? 13.844 -13.810 -6.735 1.00 46.41 81 GLY A N 1
ATOM 623 C CA . GLY A 1 81 ? 12.979 -14.978 -6.616 1.00 46.41 81 GLY A CA 1
ATOM 624 C C . GLY A 1 81 ? 11.551 -14.661 -7.046 1.00 46.41 81 GLY A C 1
ATOM 625 O O . GLY A 1 81 ? 10.954 -13.688 -6.589 1.00 46.41 81 GLY A O 1
ATOM 626 N N . PHE A 1 82 ? 11.000 -15.478 -7.942 1.00 38.69 82 PHE A N 1
ATOM 627 C CA . PHE A 1 82 ? 9.575 -15.459 -8.260 1.00 38.69 82 PHE A CA 1
ATOM 628 C C . PHE A 1 82 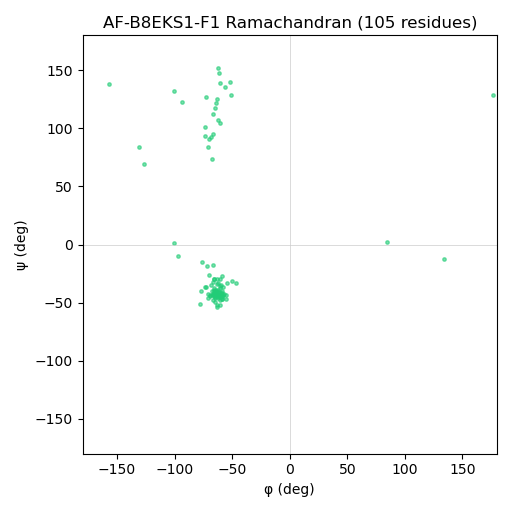? 8.784 -15.865 -7.008 1.00 38.69 82 PHE A C 1
ATOM 630 O O . PHE A 1 82 ? 8.990 -16.959 -6.492 1.00 38.69 82 PHE A O 1
ATOM 637 N N . GLY A 1 83 ? 7.879 -15.004 -6.530 1.00 48.59 83 GLY A N 1
ATOM 638 C CA . GLY A 1 83 ? 6.849 -15.402 -5.558 1.00 48.59 83 GLY A CA 1
ATOM 639 C C . GLY A 1 83 ? 6.626 -14.479 -4.358 1.00 48.59 83 GLY A C 1
ATOM 640 O O . GLY A 1 83 ? 5.609 -14.621 -3.689 1.00 48.59 83 GLY A O 1
ATOM 641 N N . GLY A 1 84 ? 7.509 -13.513 -4.091 1.00 54.97 84 GLY A N 1
ATOM 642 C CA . GLY A 1 84 ? 7.281 -12.505 -3.051 1.00 54.97 84 GLY A CA 1
ATOM 643 C C . GLY A 1 84 ? 6.640 -11.242 -3.620 1.00 54.97 84 GLY A C 1
ATOM 644 O O . GLY A 1 84 ? 7.210 -10.604 -4.505 1.00 54.97 84 GLY A O 1
ATOM 645 N N . GLU A 1 85 ? 5.475 -10.837 -3.114 1.00 62.41 85 GLU A N 1
ATOM 646 C CA . GLU A 1 85 ? 5.000 -9.475 -3.356 1.00 62.41 85 GLU A CA 1
ATOM 647 C C . GLU A 1 85 ? 5.983 -8.493 -2.704 1.00 62.41 85 GLU A C 1
ATOM 649 O O . GLU A 1 85 ? 6.311 -8.607 -1.524 1.00 62.41 85 GLU A O 1
ATOM 654 N N . THR A 1 86 ? 6.500 -7.544 -3.484 1.00 72.81 86 THR A N 1
ATOM 655 C CA . THR A 1 86 ? 7.552 -6.636 -3.021 1.00 72.81 86 THR A CA 1
ATOM 656 C C . THR A 1 86 ? 7.062 -5.815 -1.820 1.00 72.81 86 THR A C 1
ATOM 658 O O . THR A 1 86 ? 5.946 -5.287 -1.882 1.00 72.81 86 THR A O 1
ATOM 661 N N . PRO A 1 87 ? 7.887 -5.588 -0.778 1.00 82.69 87 PRO A N 1
ATOM 662 C CA . PRO A 1 87 ? 7.566 -4.670 0.322 1.00 82.69 87 PRO A CA 1
ATOM 663 C C . PRO A 1 87 ? 7.023 -3.309 -0.152 1.00 82.69 87 PRO A C 1
ATOM 665 O O . PRO A 1 87 ? 6.105 -2.750 0.447 1.00 82.69 87 PRO A O 1
ATOM 668 N N . ALA A 1 88 ? 7.500 -2.823 -1.304 1.00 88.19 88 ALA A N 1
ATOM 669 C CA . ALA A 1 88 ? 7.000 -1.619 -1.961 1.00 88.19 88 ALA A CA 1
ATOM 670 C C . ALA A 1 88 ? 5.508 -1.661 -2.349 1.00 88.19 88 ALA A C 1
ATOM 672 O O . ALA A 1 88 ? 4.847 -0.620 -2.318 1.00 88.19 88 ALA A O 1
ATOM 673 N N . ILE A 1 89 ? 4.966 -2.816 -2.751 1.00 91.00 89 ILE A N 1
ATOM 674 C CA . ILE A 1 89 ? 3.542 -2.956 -3.090 1.00 91.00 89 ILE A CA 1
ATOM 675 C C . ILE A 1 89 ? 2.705 -2.865 -1.814 1.00 91.00 89 ILE A C 1
ATOM 677 O O . ILE A 1 89 ? 1.762 -2.076 -1.783 1.00 91.00 89 ILE A O 1
ATOM 681 N N . ASN A 1 90 ? 3.103 -3.566 -0.748 1.00 90.94 90 ASN A N 1
ATOM 682 C CA . ASN A 1 90 ? 2.441 -3.494 0.558 1.00 90.94 90 ASN A CA 1
ATOM 683 C C . ASN A 1 90 ? 2.442 -2.070 1.120 1.00 90.94 90 ASN A C 1
ATOM 685 O O . ASN A 1 90 ? 1.395 -1.542 1.491 1.00 90.94 90 ASN A O 1
ATOM 689 N N . ALA A 1 91 ? 3.588 -1.397 1.069 1.00 93.38 91 ALA A N 1
ATOM 690 C CA . ALA A 1 91 ? 3.724 -0.017 1.511 1.00 93.38 91 ALA A CA 1
ATOM 691 C C . ALA A 1 91 ? 2.829 0.952 0.708 1.00 93.38 91 ALA A C 1
ATOM 693 O O . ALA A 1 91 ? 2.137 1.803 1.273 1.00 93.38 91 ALA A O 1
ATOM 694 N N . LYS A 1 92 ? 2.759 0.794 -0.622 1.00 95.81 92 LYS A N 1
ATOM 695 C CA . LYS A 1 92 ? 1.832 1.569 -1.467 1.00 95.81 92 LYS A CA 1
ATOM 696 C C . LYS A 1 92 ? 0.367 1.237 -1.177 1.00 95.81 92 LYS A C 1
ATOM 698 O O . LYS A 1 92 ? -0.464 2.146 -1.201 1.00 95.81 92 LYS A O 1
ATOM 703 N N . ALA A 1 93 ? 0.045 -0.025 -0.903 1.00 96.44 93 ALA A N 1
ATOM 704 C CA . ALA A 1 93 ? -1.305 -0.463 -0.567 1.00 96.44 93 ALA A CA 1
ATOM 705 C C . ALA A 1 93 ? -1.790 0.172 0.746 1.00 96.44 93 ALA A C 1
ATOM 707 O O . ALA A 1 93 ? -2.907 0.688 0.773 1.00 96.44 93 ALA A O 1
ATOM 708 N N . LEU A 1 94 ? -0.932 0.256 1.773 1.00 96.69 94 LEU A N 1
ATOM 709 C CA . LEU A 1 94 ? -1.217 0.985 3.019 1.00 96.69 94 LEU A CA 1
ATOM 710 C C . LEU A 1 94 ? -1.593 2.448 2.760 1.00 96.69 94 LEU A C 1
ATOM 712 O O . LEU A 1 94 ? -2.609 2.937 3.257 1.00 96.69 94 LEU A O 1
ATOM 716 N N . ILE A 1 95 ? -0.815 3.142 1.924 1.00 97.94 95 ILE A N 1
ATOM 717 C CA . ILE A 1 95 ? -1.079 4.545 1.574 1.00 97.94 95 ILE A CA 1
ATOM 718 C C . ILE A 1 95 ? -2.425 4.683 0.852 1.00 97.94 95 ILE A C 1
ATOM 720 O O . ILE A 1 95 ? -3.183 5.620 1.122 1.00 97.94 95 ILE A O 1
ATOM 724 N N . VAL A 1 96 ? -2.728 3.781 -0.087 1.00 98.31 96 VAL A N 1
ATOM 725 C CA . VAL A 1 96 ? -3.997 3.793 -0.831 1.00 98.31 96 VAL A CA 1
ATOM 726 C C . VAL A 1 96 ? -5.178 3.533 0.101 1.00 98.31 96 VAL A C 1
ATOM 728 O O . VAL A 1 96 ? -6.149 4.293 0.050 1.00 98.31 96 VAL A O 1
ATOM 731 N N . LEU A 1 97 ? -5.077 2.529 0.974 1.00 98.00 97 LEU A N 1
ATOM 732 C CA . LEU A 1 97 ? -6.105 2.202 1.959 1.00 98.00 97 LEU A CA 1
ATOM 733 C C . LEU A 1 97 ? -6.342 3.370 2.920 1.00 98.00 97 LEU A C 1
ATOM 735 O O . LEU A 1 97 ? -7.471 3.843 3.033 1.00 98.00 97 LEU A O 1
ATOM 739 N N . GLY A 1 98 ? -5.288 3.912 3.538 1.00 97.69 98 GLY A N 1
ATOM 740 C CA . GLY A 1 98 ? -5.407 5.053 4.448 1.00 97.69 98 GLY A CA 1
ATOM 741 C C . GLY A 1 98 ? -6.031 6.281 3.775 1.00 97.69 98 GLY A C 1
ATOM 742 O O . GLY A 1 98 ? -6.903 6.937 4.343 1.00 97.69 98 GLY A O 1
ATOM 743 N N . ARG A 1 99 ? -5.685 6.568 2.512 1.00 98.19 99 ARG A N 1
ATOM 744 C CA . ARG A 1 99 ? -6.341 7.645 1.743 1.00 98.19 99 ARG A CA 1
ATOM 745 C C . ARG A 1 99 ? -7.822 7.367 1.491 1.00 98.19 99 ARG A C 1
ATOM 747 O O . ARG A 1 99 ? -8.619 8.303 1.543 1.00 98.19 99 ARG A O 1
ATOM 754 N N . ALA A 1 100 ? -8.187 6.124 1.188 1.00 97.25 100 ALA A N 1
ATOM 755 C CA . ALA A 1 100 ? -9.575 5.737 0.964 1.00 97.25 100 ALA A CA 1
ATOM 756 C C . ALA A 1 100 ? -10.406 5.852 2.251 1.00 97.25 100 ALA A C 1
ATOM 758 O O . ALA A 1 100 ? -11.455 6.494 2.227 1.00 97.25 100 ALA A O 1
ATOM 759 N N . LEU A 1 101 ? -9.900 5.330 3.372 1.00 96.06 101 LEU A N 1
ATOM 760 C CA . LEU A 1 101 ? -10.548 5.427 4.683 1.00 96.06 101 LEU A CA 1
ATOM 761 C C . LEU A 1 101 ? -10.722 6.884 5.124 1.00 96.06 101 LEU A C 1
ATOM 763 O O . LEU A 1 101 ? -11.806 7.269 5.551 1.00 96.06 101 LEU A O 1
ATOM 767 N N . ARG A 1 102 ? -9.694 7.723 4.937 1.00 96.38 102 ARG A N 1
ATOM 768 C CA . ARG A 1 102 ? -9.774 9.156 5.255 1.00 96.38 102 ARG A CA 1
ATOM 769 C C . ARG A 1 102 ? -10.850 9.879 4.444 1.00 96.38 102 ARG A C 1
ATOM 771 O O . ARG A 1 102 ? -11.541 10.725 4.990 1.00 96.38 102 ARG A O 1
ATOM 778 N N . ARG A 1 103 ? -10.990 9.563 3.150 1.00 95.94 103 ARG A N 1
ATOM 779 C CA . ARG A 1 103 ? -12.058 10.143 2.316 1.00 95.94 103 ARG A CA 1
ATOM 780 C C . ARG A 1 103 ? -13.439 9.697 2.779 1.00 95.94 103 ARG A C 1
ATOM 782 O O . ARG A 1 103 ? -14.327 10.530 2.861 1.00 95.94 103 ARG A O 1
ATOM 789 N N . ARG A 1 104 ? -13.592 8.413 3.114 1.00 93.00 104 ARG A N 1
ATOM 790 C CA . ARG A 1 104 ? -14.858 7.859 3.604 1.00 93.00 104 ARG A CA 1
ATOM 791 C C . ARG A 1 104 ? -15.294 8.472 4.938 1.00 93.00 104 ARG A C 1
ATOM 793 O O . ARG A 1 104 ? -16.481 8.620 5.142 1.00 93.00 104 ARG A O 1
ATOM 800 N N . ALA A 1 105 ? -14.356 8.828 5.815 1.00 89.12 105 ALA A N 1
ATOM 801 C CA . ALA A 1 105 ? -14.660 9.495 7.084 1.00 89.12 105 ALA A CA 1
ATOM 802 C C . ALA A 1 105 ? -15.010 10.991 6.940 1.00 89.12 105 ALA A C 1
ATOM 804 O O . ALA A 1 105 ? -15.499 11.591 7.888 1.00 89.12 105 ALA A O 1
ATOM 805 N N . ALA A 1 106 ? -14.710 11.600 5.788 1.00 83.50 106 ALA A N 1
ATOM 806 C CA . ALA A 1 106 ? -15.006 13.002 5.487 1.00 83.50 106 ALA A CA 1
ATOM 807 C C . ALA A 1 106 ? -16.259 13.179 4.607 1.00 83.50 106 ALA A C 1
ATOM 809 O O . ALA A 1 106 ? -16.552 14.303 4.205 1.00 83.50 106 ALA A O 1
ATOM 810 N N . SER A 1 107 ? -16.925 12.075 4.249 1.00 68.94 107 SER A N 1
ATOM 811 C CA . SER A 1 107 ? -18.185 12.031 3.492 1.00 68.94 107 SER A CA 1
ATOM 812 C C . SER A 1 107 ? -19.321 11.672 4.437 1.00 68.94 107 SER A C 1
ATOM 814 O O . SER A 1 107 ? -20.430 12.194 4.219 1.00 68.94 107 SER A O 1
#

Foldseek 3Di:
DDDPDPDPPDPPVVVVVVVVVVVVVVVLVVLLQVVLVVCVVPVVVVVVVPNPRSVDALVVLLVQLVVLVVVCVVVVPPPPDPDDDGSNSSSSSSNVNSVVVVVVVVD

Secondary structure (DSSP, 8-state):
-----------HHHHHHHHHHHHHHHHHHHHHHHHHHHHHH-GGGGGGTSTTTTT--HHHHHHHHHHHHHHHHHS-----STTPPPHHHHHHHHHHHHHHHHHHHT-